Protein AF-A0A447T7D5-F1 (afdb_monomer_lite)

Organism: Chromobacterium violaceum (NCBI:txid536)

Sequence (70 aa):
MAEVPITLRLTGTYNDLAAFVNDVAQLSRIVTIGEISLTPTGGNRLTMDATARTYRALEPGERMSVQAQK

Secondary structure (DSSP, 8-state):
-EEEEEEEEEEE-HHHHHHHHHHHHTSSS-EEEEEEEEEEEETTEEEEEEEEEEEEPPPTTTHHHHTTT-

pLDDT: mean 87.18, std 14.66, range [41.53, 97.81]

InterPro domains:
  IPR007445 Type IV pilus inner membrane component PilO [PF04350] (1-58)
  IPR014717 Translation elongation factor EF1B/small ribosomal subunit protein bS6 [G3DSA:3.30.70.60] (1-67)

Foldseek 3Di:
DDKDKDKDKDKDAPVVVVVVVVVVVPDPFDKDKDPWDWDDPDDRMTIIIIIIIGDDDDDPVRVVVVVVPD

Structure (mmCIF, N/CA/C/O backbone):
data_AF-A0A447T7D5-F1
#
_entry.id   AF-A0A447T7D5-F1
#
loop_
_atom_site.group_PDB
_atom_site.id
_atom_site.type_symbol
_atom_site.label_atom_id
_atom_site.label_alt_id
_atom_site.label_comp_id
_atom_site.label_asym_id
_atom_site.label_entity_id
_atom_site.label_seq_id
_atom_site.pdbx_PDB_ins_code
_atom_site.Cartn_x
_atom_site.Cartn_y
_atom_site.Cartn_z
_atom_site.occupancy
_atom_site.B_iso_or_equiv
_atom_site.auth_seq_id
_atom_site.auth_comp_id
_atom_site.auth_asym_id
_atom_site.auth_atom_id
_atom_site.pdbx_PDB_model_num
ATOM 1 N N . MET A 1 1 ? -9.479 3.605 20.245 1.00 68.44 1 MET A N 1
ATOM 2 C CA . MET A 1 1 ? -9.452 2.778 19.021 1.00 68.44 1 MET A CA 1
ATOM 3 C C . MET A 1 1 ? -8.081 2.140 18.983 1.00 68.44 1 MET A C 1
ATOM 5 O O . MET A 1 1 ? -7.137 2.828 19.349 1.00 68.44 1 MET A O 1
ATOM 9 N N . ALA A 1 2 ? -7.975 0.860 18.650 1.00 80.56 2 ALA A N 1
ATOM 10 C CA . ALA A 1 2 ? -6.674 0.226 18.465 1.00 80.56 2 ALA A CA 1
ATOM 11 C C . ALA A 1 2 ? -6.362 0.174 16.974 1.00 80.56 2 ALA A C 1
ATOM 13 O O . ALA A 1 2 ? -7.230 -0.200 16.181 1.00 80.56 2 ALA A O 1
ATOM 14 N N . GLU A 1 3 ? -5.145 0.571 16.617 1.00 83.31 3 GLU A N 1
ATOM 15 C CA . GLU A 1 3 ? -4.612 0.370 15.277 1.00 83.31 3 GLU A CA 1
ATOM 16 C C . GLU A 1 3 ? -3.920 -0.990 15.192 1.00 83.31 3 GLU A C 1
ATOM 18 O O . GLU A 1 3 ? -3.245 -1.419 16.127 1.00 83.31 3 GLU A O 1
ATOM 23 N N . VAL A 1 4 ? -4.113 -1.678 14.072 1.00 89.44 4 VAL A N 1
ATOM 24 C CA . VAL A 1 4 ? -3.403 -2.916 13.749 1.00 89.44 4 VAL A CA 1
ATOM 25 C C . VAL A 1 4 ? -2.575 -2.639 12.495 1.00 89.44 4 VAL A C 1
ATOM 27 O O . VAL A 1 4 ? -3.162 -2.547 11.407 1.00 89.44 4 VAL A O 1
ATOM 30 N N . PRO A 1 5 ? -1.251 -2.428 12.636 1.00 92.12 5 PRO A N 1
ATOM 31 C CA . PRO A 1 5 ? -0.360 -2.206 11.506 1.00 92.12 5 PRO A CA 1
ATOM 32 C C . PRO A 1 5 ? -0.021 -3.530 10.812 1.00 92.12 5 PRO A C 1
ATOM 34 O O . PRO A 1 5 ? 0.250 -4.542 11.457 1.00 92.12 5 PRO A O 1
ATOM 37 N N . ILE A 1 6 ? -0.018 -3.507 9.483 1.00 92.62 6 ILE A N 1
ATOM 38 C CA . ILE A 1 6 ? 0.322 -4.627 8.605 1.00 92.62 6 ILE A CA 1
ATOM 39 C C . ILE A 1 6 ? 1.379 -4.128 7.626 1.00 92.62 6 ILE A C 1
ATOM 41 O O . ILE A 1 6 ? 1.139 -3.172 6.888 1.00 92.62 6 ILE A O 1
ATOM 45 N N . THR A 1 7 ? 2.543 -4.770 7.605 1.00 95.25 7 THR A N 1
ATOM 46 C CA . THR A 1 7 ? 3.590 -4.472 6.628 1.00 95.25 7 THR A CA 1
ATOM 47 C C . THR A 1 7 ? 3.279 -5.150 5.297 1.00 95.25 7 THR A C 1
ATOM 49 O O . THR A 1 7 ? 2.892 -6.317 5.234 1.00 95.25 7 THR A O 1
ATOM 52 N N . LEU A 1 8 ? 3.433 -4.396 4.215 1.00 93.75 8 LEU A N 1
ATOM 53 C CA . LEU A 1 8 ? 3.175 -4.813 2.846 1.00 93.75 8 LEU A CA 1
ATOM 54 C C . LEU A 1 8 ? 4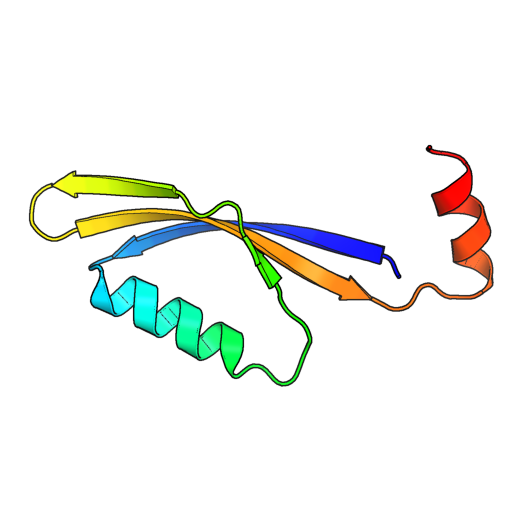.477 -4.720 2.058 1.00 93.75 8 LEU A C 1
ATOM 56 O O . LEU A 1 8 ? 5.159 -3.701 2.128 1.00 93.75 8 LEU A O 1
ATOM 60 N N . ARG A 1 9 ? 4.783 -5.757 1.272 1.00 96.12 9 ARG A N 1
ATOM 61 C CA . ARG A 1 9 ? 5.840 -5.721 0.257 1.00 96.12 9 ARG A CA 1
ATOM 62 C C . ARG A 1 9 ? 5.324 -6.296 -1.053 1.00 96.12 9 ARG A C 1
ATOM 64 O O . ARG A 1 9 ? 4.976 -7.474 -1.118 1.00 96.12 9 ARG A O 1
ATOM 71 N N . LEU A 1 10 ? 5.268 -5.467 -2.086 1.00 95.62 10 LEU A N 1
ATOM 72 C CA . LEU A 1 10 ? 4.674 -5.781 -3.388 1.00 95.62 10 LEU A CA 1
ATOM 73 C C . LEU A 1 10 ? 5.678 -5.467 -4.496 1.00 95.62 10 LEU A C 1
ATOM 75 O O . LEU A 1 10 ? 6.427 -4.507 -4.378 1.00 95.62 10 LEU A O 1
ATOM 79 N N . THR A 1 11 ? 5.685 -6.226 -5.593 1.00 96.75 11 THR A N 1
ATOM 80 C CA . THR A 1 11 ? 6.558 -5.943 -6.747 1.00 96.75 11 THR A CA 1
ATOM 81 C C . THR A 1 11 ? 5.750 -5.958 -8.037 1.00 96.75 11 THR A C 1
ATOM 83 O O . THR A 1 11 ? 5.209 -6.993 -8.422 1.00 96.75 11 THR A O 1
ATOM 86 N N . GLY A 1 12 ? 5.731 -4.842 -8.760 1.00 96.50 12 GLY A N 1
ATOM 87 C CA . GLY A 1 12 ? 4.929 -4.677 -9.973 1.00 96.50 12 GLY A CA 1
ATOM 88 C C . GLY A 1 12 ? 5.376 -3.483 -10.805 1.00 96.50 12 GLY A C 1
ATOM 89 O O . GLY A 1 12 ? 6.406 -2.873 -10.519 1.00 96.50 12 GLY A O 1
ATOM 90 N N . THR A 1 13 ? 4.625 -3.154 -11.852 1.00 97.00 13 THR A N 1
ATOM 91 C CA . THR A 1 13 ? 4.795 -1.859 -12.522 1.00 97.00 13 THR A CA 1
ATOM 92 C C . THR A 1 13 ? 4.177 -0.748 -11.671 1.00 97.00 13 THR A C 1
ATOM 94 O O . THR A 1 13 ? 3.387 -1.018 -10.766 1.00 97.00 13 THR A O 1
ATOM 97 N N . TYR A 1 14 ? 4.502 0.515 -11.960 1.00 96.19 14 TYR A N 1
ATOM 98 C CA . TYR A 1 14 ? 3.872 1.649 -11.273 1.00 96.19 14 TYR A CA 1
ATOM 99 C C . TYR A 1 14 ? 2.336 1.596 -11.350 1.00 96.19 14 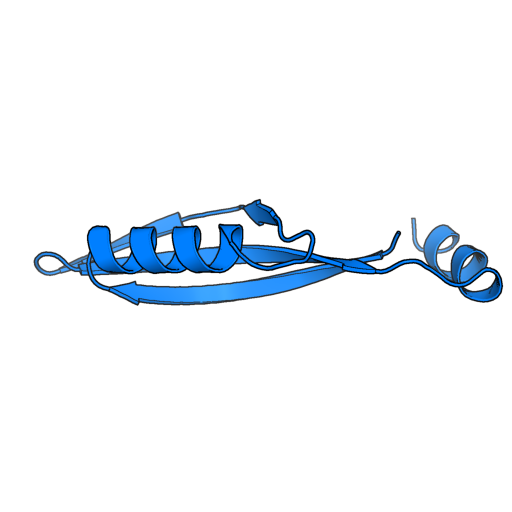TYR A C 1
ATOM 101 O O . TYR A 1 14 ? 1.660 1.811 -10.346 1.00 96.19 14 TYR A O 1
ATOM 109 N N . ASN A 1 15 ? 1.791 1.238 -12.517 1.00 96.81 15 ASN A N 1
ATOM 110 C CA . ASN A 1 15 ? 0.346 1.154 -12.725 1.00 96.81 15 ASN A CA 1
ATOM 111 C C . ASN A 1 15 ? -0.294 0.021 -11.915 1.00 96.81 15 ASN A C 1
ATOM 113 O O . ASN A 1 15 ? -1.359 0.228 -11.344 1.00 96.81 15 ASN A O 1
ATOM 117 N N . ASP A 1 16 ? 0.358 -1.141 -11.815 1.00 96.50 16 ASP A N 1
ATOM 118 C CA . ASP A 1 16 ? -0.163 -2.259 -11.014 1.00 96.50 16 ASP A CA 1
ATOM 119 C C . ASP A 1 16 ? -0.205 -1.898 -9.524 1.00 96.50 16 ASP A C 1
ATOM 121 O O . ASP A 1 16 ? -1.173 -2.192 -8.825 1.00 96.50 16 ASP A O 1
ATOM 125 N N . LEU A 1 17 ? 0.843 -1.224 -9.034 1.00 96.81 17 LEU A N 1
ATOM 126 C CA . LEU A 1 17 ? 0.914 -0.764 -7.647 1.00 96.81 17 LEU A CA 1
ATOM 127 C C . LEU A 1 17 ? -0.150 0.304 -7.358 1.00 96.81 17 LEU A C 1
ATOM 129 O O . LEU A 1 17 ? -0.791 0.262 -6.309 1.00 96.81 17 LEU A O 1
ATOM 133 N N . ALA A 1 18 ? -0.381 1.230 -8.294 1.00 95.81 18 ALA A N 1
ATOM 134 C CA . ALA A 1 18 ? -1.438 2.231 -8.179 1.00 95.81 18 ALA A CA 1
ATOM 135 C C . ALA A 1 18 ? -2.839 1.596 -8.193 1.00 95.81 18 ALA A C 1
ATOM 137 O O . ALA A 1 18 ? -3.690 1.982 -7.392 1.00 95.81 18 ALA A O 1
ATOM 138 N N . ALA A 1 19 ? -3.064 0.594 -9.049 1.00 97.62 19 ALA A N 1
ATOM 139 C CA . ALA A 1 19 ? -4.313 -0.162 -9.088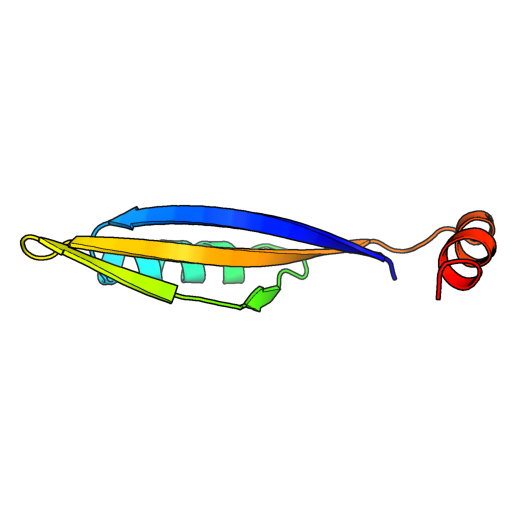 1.00 97.62 19 ALA A CA 1
ATOM 140 C C . ALA A 1 19 ? -4.573 -0.876 -7.753 1.00 97.62 19 ALA A C 1
ATOM 142 O O . ALA A 1 19 ? -5.655 -0.740 -7.191 1.00 97.62 19 ALA A O 1
ATOM 143 N N . PHE A 1 20 ? -3.553 -1.522 -7.177 1.00 96.00 20 PHE A N 1
ATOM 144 C CA . PHE A 1 20 ? -3.658 -2.135 -5.851 1.00 96.00 20 PHE A CA 1
ATOM 145 C C . PHE A 1 20 ? -4.070 -1.125 -4.767 1.00 96.00 20 PHE A C 1
ATOM 147 O O . PHE A 1 20 ? -4.972 -1.396 -3.976 1.00 96.00 20 PHE A O 1
ATOM 154 N N . VAL A 1 21 ? -3.432 0.051 -4.720 1.00 95.50 21 VAL A N 1
ATOM 155 C CA . VAL A 1 21 ? -3.780 1.093 -3.737 1.00 95.50 21 VAL A CA 1
ATOM 156 C C . VAL A 1 21 ? -5.212 1.594 -3.947 1.00 95.50 21 VAL A C 1
ATOM 158 O O . VAL A 1 21 ? -5.932 1.799 -2.969 1.00 95.50 21 VAL A O 1
ATOM 161 N N . ASN A 1 22 ? -5.646 1.748 -5.201 1.00 96.25 22 ASN A N 1
ATOM 162 C CA . ASN A 1 22 ? -7.017 2.127 -5.534 1.00 96.25 22 ASN A CA 1
ATOM 163 C C . ASN A 1 22 ? -8.038 1.082 -5.052 1.00 96.25 22 ASN A C 1
ATOM 165 O O . ASN A 1 22 ? -9.032 1.448 -4.430 1.00 96.25 22 ASN A O 1
ATOM 169 N N . ASP A 1 23 ? -7.769 -0.206 -5.258 1.00 96.12 23 ASP A N 1
ATOM 170 C CA . ASP A 1 23 ? -8.649 -1.285 -4.799 1.00 96.12 23 ASP A CA 1
ATOM 171 C C . ASP A 1 23 ? -8.766 -1.303 -3.267 1.00 96.12 23 ASP A C 1
ATOM 173 O O . ASP A 1 23 ? -9.856 -1.475 -2.718 1.00 96.12 23 ASP A O 1
ATOM 177 N N . VAL A 1 24 ? -7.661 -1.056 -2.548 1.00 94.50 24 VAL A N 1
ATOM 178 C CA . VAL A 1 24 ? -7.685 -0.932 -1.080 1.00 94.50 24 VAL A CA 1
ATOM 179 C C . VAL A 1 24 ? -8.509 0.281 -0.636 1.00 94.50 24 VAL A C 1
ATOM 181 O O . VAL A 1 24 ? -9.255 0.184 0.340 1.00 94.50 24 VAL A O 1
ATOM 184 N N . ALA A 1 25 ? -8.420 1.404 -1.352 1.00 93.25 25 ALA A N 1
ATOM 185 C CA . ALA A 1 25 ? -9.188 2.612 -1.049 1.00 93.25 25 ALA A CA 1
ATOM 186 C C . ALA A 1 25 ? -10.706 2.434 -1.245 1.00 93.25 25 ALA A C 1
ATOM 188 O O . ALA A 1 25 ? -11.490 3.162 -0.638 1.00 93.25 25 ALA A O 1
ATOM 189 N N . GLN A 1 26 ? -11.130 1.460 -2.055 1.00 95.31 26 GLN A N 1
ATOM 190 C CA . GLN A 1 26 ? -12.542 1.143 -2.301 1.00 95.31 26 GLN A CA 1
ATOM 191 C C . GLN A 1 26 ? -13.156 0.180 -1.274 1.00 95.31 26 GLN A C 1
ATOM 193 O O . GLN A 1 26 ? -14.354 -0.107 -1.327 1.00 95.31 26 GLN A O 1
ATOM 198 N N . LEU A 1 27 ? -12.370 -0.336 -0.327 1.00 94.31 27 LEU A N 1
ATOM 199 C CA . LEU A 1 27 ? -12.886 -1.239 0.695 1.00 94.31 27 LEU A CA 1
ATOM 200 C C . LEU A 1 27 ? -13.878 -0.520 1.618 1.00 94.31 27 LEU A C 1
ATOM 202 O O . LEU A 1 27 ? -13.657 0.605 2.055 1.00 94.31 27 LEU A O 1
ATOM 206 N N . SER A 1 28 ? -14.945 -1.217 2.013 1.00 94.31 28 SER A N 1
ATOM 207 C CA . SER A 1 28 ? -15.975 -0.713 2.935 1.00 94.31 28 SER A CA 1
ATOM 208 C C . SER A 1 28 ? -15.509 -0.686 4.405 1.00 94.31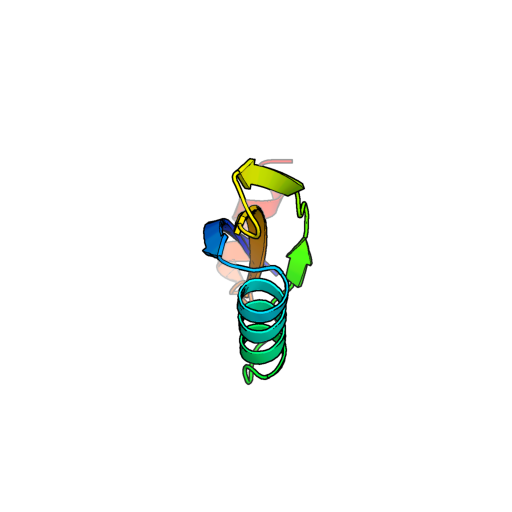 28 SER A C 1
ATOM 210 O O . SER A 1 28 ? -16.218 -1.142 5.304 1.00 94.31 28 SER A O 1
ATOM 212 N N . ARG A 1 29 ? -14.274 -0.241 4.658 1.00 91.75 29 ARG A N 1
ATOM 213 C CA . ARG A 1 29 ? -13.646 -0.144 5.983 1.00 91.75 29 ARG A CA 1
ATOM 214 C C . ARG A 1 29 ? -12.549 0.917 5.977 1.00 91.75 29 ARG A C 1
ATOM 216 O O . ARG A 1 29 ? -11.988 1.229 4.935 1.00 91.75 29 ARG A O 1
ATOM 223 N N . ILE A 1 30 ? -12.206 1.428 7.156 1.00 91.38 30 ILE A N 1
ATOM 224 C CA . ILE A 1 30 ? -11.138 2.423 7.298 1.00 91.38 30 ILE A CA 1
ATOM 225 C C . ILE A 1 30 ? -9.782 1.716 7.212 1.00 91.38 30 ILE A C 1
ATOM 227 O O . ILE A 1 30 ? -9.430 0.924 8.091 1.00 91.38 30 ILE A O 1
ATOM 231 N N . VAL A 1 31 ? -9.027 2.025 6.161 1.00 93.44 31 VAL A N 1
ATOM 232 C CA . VAL A 1 31 ? -7.641 1.591 5.972 1.00 93.44 31 VAL A CA 1
ATOM 233 C C . VAL A 1 31 ? -6.802 2.813 5.637 1.00 93.44 31 VAL A C 1
ATOM 235 O O . VAL A 1 31 ? -7.143 3.568 4.731 1.00 93.44 31 VAL A O 1
ATOM 238 N N . THR A 1 32 ? -5.688 2.983 6.339 1.00 93.94 32 THR A N 1
ATOM 239 C CA . THR A 1 32 ? -4.690 4.004 6.012 1.00 93.94 32 THR A CA 1
ATOM 240 C C . THR A 1 32 ? -3.450 3.299 5.491 1.00 93.94 32 THR A C 1
ATOM 242 O O . THR A 1 32 ? -2.844 2.525 6.227 1.00 93.94 32 THR A O 1
ATOM 245 N N . ILE A 1 33 ? -3.054 3.560 4.247 1.00 94.94 33 ILE A N 1
ATOM 246 C CA . ILE A 1 33 ? -1.748 3.135 3.731 1.00 94.94 33 ILE A CA 1
ATOM 247 C C . ILE A 1 33 ? -0.778 4.301 3.917 1.00 94.94 33 ILE A C 1
ATOM 249 O O . ILE A 1 33 ? -1.047 5.412 3.464 1.00 94.94 33 ILE A O 1
ATOM 253 N N . GLY A 1 34 ? 0.341 4.055 4.590 1.00 93.62 34 GLY A N 1
ATOM 254 C CA . GLY A 1 34 ? 1.388 5.043 4.824 1.00 93.62 34 GLY A CA 1
ATOM 255 C C . GLY A 1 34 ? 2.779 4.431 4.734 1.00 93.62 34 GLY A C 1
ATOM 256 O O . GLY A 1 34 ? 2.922 3.239 4.472 1.00 93.62 34 GLY A O 1
ATOM 257 N N . GLU A 1 35 ? 3.799 5.267 4.952 1.00 95.12 35 GLU A N 1
ATOM 258 C CA . GLU A 1 35 ? 5.212 4.844 4.954 1.00 95.12 35 GLU A CA 1
ATOM 259 C C . GLU A 1 35 ? 5.624 4.147 3.646 1.00 95.12 35 GLU A C 1
ATOM 261 O O . GLU A 1 35 ? 6.376 3.178 3.645 1.00 95.12 35 GLU A O 1
ATOM 266 N N . ILE A 1 36 ? 5.098 4.638 2.521 1.00 95.75 36 ILE A N 1
ATOM 267 C CA . ILE A 1 36 ? 5.338 4.048 1.205 1.00 95.75 36 ILE A CA 1
ATOM 268 C C . ILE A 1 36 ? 6.769 4.359 0.757 1.00 95.75 36 ILE A C 1
ATOM 270 O O . ILE A 1 36 ? 7.152 5.523 0.635 1.00 95.75 36 ILE A O 1
ATOM 274 N N . SER A 1 37 ? 7.525 3.313 0.444 1.00 96.62 37 SER A N 1
ATOM 275 C CA . SER A 1 37 ? 8.834 3.363 -0.201 1.00 96.62 37 SER A CA 1
ATOM 276 C C . SER A 1 37 ? 8.774 2.598 -1.519 1.00 96.62 37 SER A C 1
ATOM 278 O O . SER A 1 37 ? 8.316 1.458 -1.556 1.00 96.62 37 SER A O 1
ATOM 280 N N . LEU A 1 38 ? 9.229 3.220 -2.609 1.00 96.31 38 LEU A N 1
ATOM 281 C CA . LEU A 1 38 ? 9.296 2.607 -3.935 1.00 96.31 38 LEU A CA 1
ATOM 282 C C . LEU A 1 38 ? 10.755 2.478 -4.364 1.00 96.31 38 LEU A C 1
ATOM 284 O O . LEU A 1 38 ? 11.444 3.480 -4.544 1.00 96.31 38 LEU A O 1
ATOM 288 N N . THR A 1 39 ? 11.208 1.245 -4.574 1.00 97.62 39 THR A N 1
ATOM 289 C CA . THR A 1 39 ? 12.575 0.947 -5.018 1.00 97.62 39 THR A CA 1
ATOM 290 C C . THR A 1 39 ? 12.557 0.320 -6.414 1.00 97.62 39 THR A C 1
ATOM 292 O O . THR A 1 39 ? 11.910 -0.715 -6.605 1.00 97.62 39 THR A O 1
ATOM 295 N N . PRO A 1 40 ? 13.262 0.892 -7.408 1.00 96.62 40 PRO A N 1
ATOM 296 C CA . PRO A 1 40 ? 13.440 0.258 -8.711 1.00 96.62 40 PRO A CA 1
ATOM 297 C C . PRO A 1 40 ? 14.169 -1.079 -8.589 1.00 96.62 40 PRO A C 1
ATOM 299 O O . PRO A 1 40 ? 15.213 -1.167 -7.950 1.00 96.62 40 PRO A O 1
ATOM 302 N N . THR A 1 41 ? 13.638 -2.116 -9.236 1.00 94.38 41 THR A N 1
ATOM 303 C CA . THR A 1 41 ? 14.262 -3.456 -9.268 1.00 94.38 41 THR A CA 1
ATOM 304 C C . THR A 1 41 ? 14.819 -3.835 -10.640 1.00 94.38 41 THR A C 1
ATOM 306 O O . THR A 1 41 ? 15.376 -4.917 -10.806 1.00 94.38 41 THR A O 1
ATOM 309 N N . GLY A 1 42 ? 14.717 -2.925 -11.612 1.00 89.81 42 GLY A N 1
ATOM 310 C CA . GLY A 1 42 ? 15.182 -3.103 -12.986 1.00 89.81 42 GLY A CA 1
ATOM 311 C C . GLY A 1 42 ? 14.032 -3.118 -13.996 1.00 89.81 42 GLY A C 1
ATOM 312 O O . GLY A 1 42 ? 12.904 -3.515 -13.695 1.00 89.81 42 GLY A O 1
ATOM 313 N N . GLY A 1 43 ? 14.313 -2.653 -15.215 1.00 90.06 43 GLY A N 1
ATOM 314 C CA . GLY A 1 43 ? 13.284 -2.457 -16.239 1.00 90.06 43 GLY A CA 1
ATOM 315 C C . GLY A 1 43 ? 12.205 -1.466 -15.783 1.00 90.06 43 GLY A C 1
ATOM 316 O O . GLY A 1 43 ? 12.519 -0.432 -15.203 1.00 90.06 43 GLY A O 1
ATOM 317 N N . ASN A 1 44 ? 10.932 -1.799 -16.023 1.00 92.88 44 ASN A N 1
ATOM 318 C CA . ASN A 1 44 ? 9.767 -0.994 -15.624 1.00 92.88 44 ASN A CA 1
ATOM 319 C C . ASN A 1 44 ? 9.103 -1.497 -14.321 1.00 92.88 44 ASN A C 1
ATOM 321 O O . ASN A 1 44 ? 7.884 -1.409 -14.164 1.00 92.88 44 ASN A O 1
ATOM 325 N N . ARG A 1 45 ? 9.876 -2.118 -13.417 1.00 96.44 45 ARG A N 1
ATOM 326 C CA . ARG A 1 45 ? 9.358 -2.713 -12.174 1.00 96.44 45 ARG A CA 1
ATOM 327 C C . ARG A 1 45 ? 9.866 -1.991 -10.931 1.00 96.44 45 ARG A C 1
ATOM 329 O O . ARG A 1 45 ? 11.028 -1.595 -10.832 1.00 96.44 45 ARG A O 1
ATOM 336 N N . LEU A 1 46 ? 8.977 -1.894 -9.953 1.00 97.62 46 LEU A N 1
ATOM 337 C CA . LEU A 1 46 ? 9.175 -1.278 -8.651 1.00 97.62 46 LEU A CA 1
ATOM 338 C C . LEU A 1 46 ? 8.808 -2.294 -7.567 1.00 97.62 46 LEU A C 1
ATOM 340 O O . LEU A 1 46 ? 7.834 -3.036 -7.709 1.00 97.62 46 LEU A O 1
ATOM 344 N N . THR A 1 47 ? 9.571 -2.305 -6.481 1.00 97.81 47 THR A N 1
ATOM 345 C CA . THR A 1 47 ? 9.151 -2.908 -5.216 1.00 97.81 47 THR A CA 1
ATOM 346 C C . THR A 1 47 ? 8.614 -1.808 -4.315 1.00 97.81 47 THR A C 1
ATOM 348 O O . THR A 1 47 ? 9.288 -0.800 -4.115 1.00 97.81 47 THR A O 1
ATOM 351 N N . MET A 1 48 ? 7.398 -2.000 -3.814 1.00 97.75 48 MET A N 1
ATOM 352 C CA . MET A 1 48 ? 6.725 -1.141 -2.854 1.00 97.75 48 MET A CA 1
ATOM 353 C C . MET A 1 48 ? 6.751 -1.783 -1.477 1.00 97.75 48 MET A C 1
ATOM 355 O O . MET A 1 48 ? 6.158 -2.846 -1.296 1.00 97.75 48 MET A O 1
ATOM 359 N N . ASP A 1 49 ? 7.371 -1.106 -0.521 1.00 97.69 49 ASP A N 1
ATOM 360 C CA . ASP A 1 49 ? 7.236 -1.383 0.905 1.00 97.69 49 ASP A CA 1
ATOM 361 C C . ASP A 1 49 ? 6.289 -0.336 1.504 1.00 97.69 49 ASP A C 1
ATOM 363 O O . ASP A 1 49 ? 6.430 0.852 1.224 1.00 97.69 49 ASP A O 1
ATOM 367 N N . ALA A 1 50 ? 5.286 -0.759 2.272 1.00 97.06 50 ALA A N 1
ATOM 368 C CA . ALA A 1 50 ? 4.306 0.145 2.878 1.00 97.06 50 ALA A CA 1
ATOM 369 C C . ALA A 1 50 ? 3.719 -0.437 4.168 1.00 97.06 50 ALA A C 1
ATOM 371 O O . ALA A 1 50 ? 3.745 -1.648 4.385 1.00 97.06 50 ALA A O 1
ATOM 372 N N . THR A 1 51 ? 3.107 0.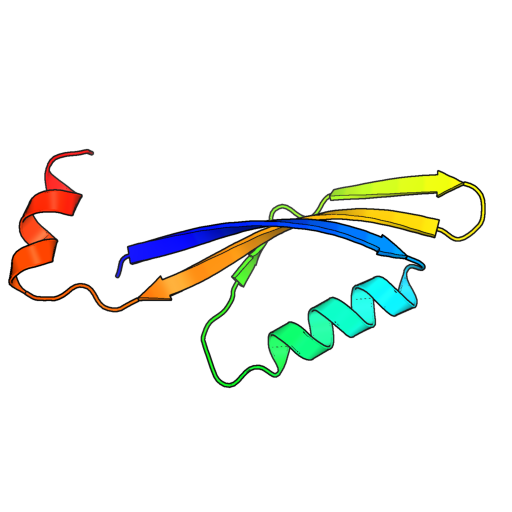414 4.988 1.00 96.62 51 THR A N 1
ATOM 373 C CA . THR A 1 51 ? 2.374 0.002 6.190 1.00 96.62 51 THR A CA 1
ATOM 374 C C . THR A 1 51 ? 0.893 0.317 6.025 1.00 96.62 51 THR A C 1
ATOM 376 O O . THR A 1 51 ? 0.502 1.477 5.883 1.00 96.62 51 THR A O 1
ATOM 379 N N . ALA A 1 52 ? 0.047 -0.709 6.087 1.00 95.56 52 ALA A N 1
ATOM 380 C CA . ALA A 1 52 ? -1.399 -0.557 6.168 1.00 95.56 52 ALA A CA 1
ATOM 381 C C . ALA A 1 52 ? -1.852 -0.585 7.632 1.00 95.56 52 ALA A C 1
ATOM 383 O O . ALA A 1 52 ? -1.644 -1.567 8.340 1.00 95.56 52 ALA A O 1
ATOM 384 N N . ARG A 1 53 ? -2.504 0.483 8.088 1.00 94.00 53 ARG A N 1
ATOM 385 C CA . ARG A 1 53 ? -3.134 0.570 9.409 1.00 94.00 53 ARG A CA 1
ATOM 386 C C . ARG A 1 53 ? -4.635 0.354 9.272 1.00 94.00 53 ARG A C 1
ATOM 388 O O . ARG A 1 53 ? -5.302 1.045 8.502 1.00 94.00 53 ARG A O 1
ATOM 395 N N . THR A 1 54 ? -5.163 -0.591 10.041 1.00 92.38 54 THR A N 1
ATOM 396 C CA . THR A 1 54 ? -6.610 -0.806 10.200 1.00 92.38 54 THR A CA 1
ATOM 397 C C . THR A 1 54 ? -7.037 -0.426 11.610 1.00 92.38 54 THR A C 1
ATOM 399 O O . THR A 1 54 ? -6.223 -0.471 12.532 1.00 92.38 54 THR A O 1
ATOM 402 N N . TYR A 1 55 ? -8.302 -0.047 11.793 1.00 89.25 55 TYR A N 1
ATOM 403 C CA . TYR A 1 55 ? -8.800 0.450 13.076 1.00 89.25 55 TYR A CA 1
ATOM 404 C C . TYR A 1 55 ? -9.911 -0.444 13.615 1.00 89.25 55 TYR A C 1
ATOM 406 O O . TYR A 1 55 ? -10.895 -0.704 12.921 1.00 89.25 55 TYR A O 1
ATOM 414 N N . ARG A 1 56 ? -9.782 -0.866 14.878 1.00 84.19 56 ARG A N 1
ATOM 415 C CA . ARG A 1 56 ? -10.852 -1.548 15.618 1.00 84.19 56 ARG A CA 1
ATOM 416 C C . ARG A 1 56 ? -11.322 -0.731 16.817 1.00 84.19 56 ARG A C 1
ATOM 418 O O . ARG A 1 56 ? -10.539 -0.044 17.488 1.00 84.19 56 ARG A O 1
ATOM 425 N N . ALA A 1 57 ? -12.620 -0.815 17.099 1.00 77.00 57 ALA A N 1
ATOM 426 C CA . ALA 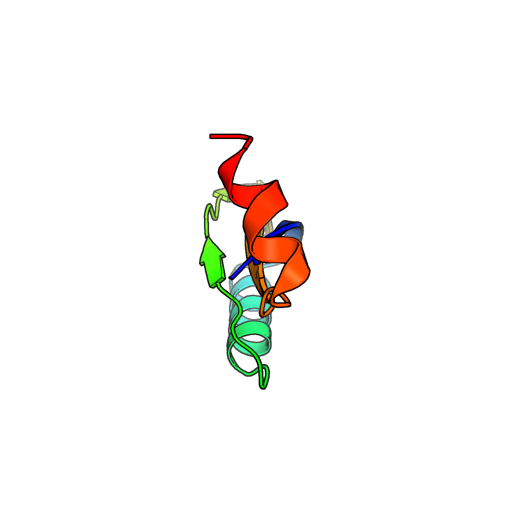A 1 57 ? -13.172 -0.315 18.349 1.00 77.00 57 ALA A CA 1
ATOM 427 C C . ALA A 1 57 ? -12.606 -1.143 19.512 1.00 77.00 57 ALA A C 1
ATOM 429 O O . ALA A 1 57 ? -12.486 -2.361 19.414 1.00 77.00 57 ALA A O 1
ATOM 430 N N . LEU A 1 58 ? -12.227 -0.461 20.591 1.00 71.81 58 LEU A N 1
ATOM 431 C CA . LEU A 1 58 ? -11.804 -1.111 21.828 1.00 71.81 58 LEU A CA 1
ATOM 432 C C . LEU A 1 58 ? -13.025 -1.277 22.725 1.00 71.81 58 LEU A C 1
ATOM 434 O O . LEU A 1 58 ? -13.735 -0.297 22.988 1.00 71.81 58 LEU A O 1
ATOM 438 N N . GLU A 1 59 ? -13.255 -2.494 23.203 1.00 75.94 59 GLU A N 1
ATOM 439 C CA . GLU A 1 59 ? -14.337 -2.769 24.143 1.00 75.94 59 GLU A CA 1
ATOM 440 C C . GLU A 1 59 ? -14.096 -2.047 25.483 1.00 75.94 59 GLU A C 1
ATOM 442 O O . GLU A 1 59 ? -12.951 -1.729 25.821 1.00 75.94 59 GLU A O 1
ATOM 447 N N . PRO A 1 60 ? -15.149 -1.737 26.265 1.00 66.81 60 PRO A N 1
ATOM 448 C CA . PRO A 1 60 ? -15.033 -0.976 27.513 1.00 66.81 60 PRO A CA 1
ATOM 449 C C . PRO A 1 60 ? -13.981 -1.510 28.499 1.00 66.81 60 PRO A C 1
ATOM 451 O O . PRO A 1 60 ? -13.297 -0.703 29.123 1.00 66.81 60 PRO A O 1
ATOM 454 N N . GLY A 1 61 ? -13.805 -2.834 28.592 1.00 67.50 61 GLY A N 1
ATOM 455 C CA . GLY A 1 61 ? -12.803 -3.464 29.464 1.00 67.50 61 GLY A CA 1
ATOM 456 C C . GLY A 1 61 ? -11.361 -3.387 28.944 1.00 67.50 61 GLY A C 1
ATOM 457 O O . GLY A 1 61 ? -10.421 -3.414 29.731 1.00 67.50 61 GLY A O 1
ATOM 458 N N . GLU A 1 62 ? -11.165 -3.223 27.634 1.00 62.19 62 GLU A N 1
ATOM 459 C CA . GLU A 1 62 ? -9.839 -3.226 26.995 1.00 62.19 62 GLU A CA 1
ATOM 460 C C . GLU A 1 62 ? -9.180 -1.833 27.023 1.00 62.19 62 GLU A C 1
ATOM 462 O O . GLU A 1 62 ? -7.970 -1.700 26.878 1.00 62.19 62 GLU A O 1
ATOM 467 N N . ARG A 1 63 ? -9.947 -0.762 27.281 1.00 58.16 63 ARG A N 1
ATOM 468 C CA . ARG A 1 63 ? -9.419 0.619 27.348 1.00 58.16 63 ARG A CA 1
ATOM 469 C C . ARG A 1 63 ? -8.433 0.844 28.499 1.00 58.16 63 ARG A C 1
ATOM 471 O O . ARG A 1 63 ? -7.633 1.772 28.421 1.00 58.16 63 ARG A O 1
ATOM 478 N N . MET A 1 64 ? -8.497 0.023 29.549 1.00 57.25 64 MET A N 1
ATOM 479 C CA . MET A 1 64 ? -7.642 0.148 30.735 1.00 57.25 64 MET A CA 1
ATOM 480 C C . MET A 1 64 ? -6.243 -0.456 30.527 1.00 57.25 64 MET A C 1
ATOM 482 O O . MET A 1 64 ? -5.290 0.010 31.141 1.00 57.25 64 MET A O 1
ATOM 486 N N . SER A 1 65 ? -6.085 -1.441 29.633 1.00 58.00 65 SER A N 1
ATOM 487 C CA . SER A 1 65 ? -4.792 -2.097 29.375 1.00 58.00 65 SER A CA 1
ATOM 488 C C . SER A 1 65 ? -3.920 -1.327 28.379 1.00 58.00 65 SER A C 1
ATOM 490 O O . SER A 1 65 ? -2.710 -1.241 28.570 1.00 58.00 65 SER A O 1
ATOM 492 N N . VAL A 1 66 ? -4.517 -0.691 27.363 1.00 57.66 66 VAL A N 1
ATOM 493 C CA . VAL A 1 66 ? -3.778 0.151 26.397 1.00 57.66 66 VAL A CA 1
ATOM 494 C C . VAL A 1 66 ? -3.253 1.471 26.982 1.00 57.66 66 VAL A C 1
ATOM 496 O O . VAL A 1 66 ? -2.324 2.037 26.418 1.00 57.66 66 VAL A O 1
ATOM 499 N N . GLN A 1 67 ? -3.798 1.973 28.098 1.00 54.34 67 GLN A N 1
ATOM 500 C CA . GLN A 1 67 ? -3.276 3.182 28.766 1.00 54.34 67 GLN A CA 1
ATOM 501 C C . GLN A 1 67 ? -2.052 2.912 29.651 1.00 54.34 67 GLN A C 1
ATOM 503 O O . GLN A 1 67 ? -1.295 3.837 29.921 1.00 54.34 67 GLN A O 1
ATOM 508 N N . ALA A 1 68 ? -1.829 1.664 30.072 1.00 51.38 68 ALA A N 1
ATOM 509 C CA . ALA A 1 68 ? -0.753 1.300 30.996 1.00 51.38 68 ALA A CA 1
ATOM 510 C C . ALA A 1 68 ? 0.608 1.036 30.318 1.00 51.38 68 ALA A C 1
ATOM 512 O O . ALA A 1 68 ? 1.585 0.765 31.007 1.00 51.38 68 ALA A O 1
ATOM 513 N N . GLN A 1 69 ? 0.677 1.086 28.982 1.00 49.44 69 GLN A N 1
ATOM 514 C CA . GLN A 1 69 ? 1.901 0.838 28.200 1.00 49.44 69 GLN A CA 1
ATOM 515 C C . GLN A 1 69 ? 2.437 2.094 27.492 1.00 49.44 69 GLN A C 1
ATOM 517 O O . GLN A 1 69 ? 3.218 1.974 26.549 1.00 49.44 69 GLN A O 1
ATOM 522 N N . LYS A 1 70 ? 2.009 3.290 27.917 1.00 41.53 70 LYS A N 1
ATOM 523 C CA . LYS A 1 70 ? 2.548 4.562 27.423 1.00 41.53 70 LYS A CA 1
ATOM 524 C C . LYS A 1 70 ? 3.546 5.175 28.391 1.00 41.53 70 LYS A C 1
ATOM 526 O O . LYS A 1 70 ? 3.275 5.122 29.608 1.00 41.53 70 LYS A O 1
#

Radius of gyration: 16.06 Å; chains: 1; bounding box: 31×11×47 Å